Protein AF-A0A2U3KF70-F1 (afdb_monomer_lite)

Foldseek 3Di:
DPPDPCPVVWPKDQPDPVVQKIWTDPDPFKIWIWHCDPPDTGTDDIDTDPDD

Radius of gyration: 11.67 Å; chains: 1; bounding box: 32×23×31 Å

Secondary structure (DSSP, 8-state):
-------TTS--EEEEGGGTEEEEEEETTEEEEEEEETTEEEEEEEEE----

pLDDT: mean 74.44, std 13.21, range [38.84, 88.31]

Structure (mmCIF, N/CA/C/O backbone):
data_AF-A0A2U3KF70-F1
#
_entry.id   AF-A0A2U3KF70-F1
#
loop_
_atom_site.group_PDB
_atom_site.id
_atom_site.type_symbol
_atom_site.label_atom_id
_atom_site.label_alt_id
_atom_site.label_comp_id
_atom_site.label_asym_id
_atom_site.label_entity_id
_atom_site.label_seq_id
_atom_site.pdbx_PDB_ins_code
_atom_site.Cartn_x
_atom_site.Cartn_y
_atom_site.Cartn_z
_atom_site.occupancy
_atom_site.B_iso_or_equiv
_atom_site.auth_seq_id
_atom_site.auth_comp_id
_atom_site.auth_asym_id
_atom_site.auth_atom_id
_atom_site.pdbx_PDB_model_num
ATOM 1 N N . MET A 1 1 ? -10.752 -5.290 20.712 1.00 38.84 1 MET A N 1
ATOM 2 C CA . MET A 1 1 ? -10.087 -6.359 19.940 1.00 38.84 1 MET A CA 1
ATOM 3 C C . MET A 1 1 ? -9.660 -5.696 18.643 1.00 38.84 1 MET A C 1
ATOM 5 O O . MET A 1 1 ? -10.533 -5.296 17.895 1.00 38.84 1 MET A O 1
ATOM 9 N N . LEU A 1 2 ? -8.373 -5.387 18.472 1.00 41.47 2 LEU A N 1
ATOM 10 C CA . LEU A 1 2 ? -7.877 -4.647 17.306 1.00 41.47 2 LEU A CA 1
ATOM 11 C C . LEU A 1 2 ? -7.823 -5.645 16.143 1.00 41.47 2 LEU A C 1
ATOM 13 O O . LEU A 1 2 ? -6.905 -6.460 16.063 1.00 41.47 2 LEU A O 1
ATOM 17 N N . GLU A 1 3 ? -8.894 -5.699 15.357 1.00 46.44 3 GLU A N 1
ATOM 18 C CA . GLU A 1 3 ? -9.054 -6.701 14.311 1.00 46.44 3 GLU A CA 1
ATOM 19 C C . GLU A 1 3 ? -8.016 -6.456 13.221 1.00 46.44 3 GLU A C 1
ATOM 21 O O . GLU A 1 3 ? -7.926 -5.395 12.611 1.00 46.44 3 GLU A O 1
ATOM 26 N N . ASN A 1 4 ? -7.149 -7.450 13.085 1.00 51.12 4 ASN A N 1
ATOM 27 C CA . ASN A 1 4 ? -6.023 -7.509 12.181 1.00 51.12 4 ASN A CA 1
ATOM 28 C C . ASN A 1 4 ? -6.396 -7.056 10.757 1.00 51.12 4 ASN A C 1
ATOM 30 O O . ASN A 1 4 ? -6.772 -7.874 9.924 1.00 51.12 4 ASN A O 1
ATOM 34 N N . LEU A 1 5 ? -6.124 -5.788 10.430 1.00 56.53 5 LEU A N 1
ATOM 35 C CA . LEU A 1 5 ? -5.989 -5.306 9.044 1.00 56.53 5 LEU A CA 1
ATOM 36 C C . LEU A 1 5 ? -4.840 -5.997 8.283 1.00 56.53 5 LEU A C 1
ATOM 38 O O . LEU A 1 5 ? -4.621 -5.769 7.094 1.00 56.53 5 LEU A O 1
ATOM 42 N N . HIS A 1 6 ? -4.109 -6.884 8.959 1.00 59.00 6 HIS A N 1
ATOM 43 C CA . HIS A 1 6 ? -3.225 -7.859 8.350 1.00 59.00 6 HIS A CA 1
ATOM 44 C C . HIS A 1 6 ? -4.047 -8.977 7.706 1.00 59.00 6 HIS A C 1
ATOM 46 O O . HIS A 1 6 ? -4.192 -10.060 8.268 1.00 59.00 6 HIS A O 1
ATOM 52 N N . HIS A 1 7 ? -4.534 -8.744 6.488 1.00 52.34 7 HIS A N 1
ATOM 53 C CA . HIS A 1 7 ? -4.898 -9.846 5.606 1.00 52.34 7 HIS A CA 1
ATOM 54 C C . HIS A 1 7 ? -3.660 -10.762 5.464 1.00 52.34 7 HIS A C 1
ATOM 56 O O . HIS A 1 7 ? -2.655 -10.325 4.899 1.00 52.34 7 HIS A O 1
ATOM 62 N N . PRO A 1 8 ? -3.673 -12.018 5.953 1.00 57.66 8 PRO A N 1
ATOM 63 C CA . PRO A 1 8 ? -2.461 -12.838 6.114 1.00 57.66 8 PRO A CA 1
ATOM 64 C C . PRO A 1 8 ? -1.753 -13.170 4.790 1.00 57.66 8 PRO A C 1
ATOM 66 O O . PRO A 1 8 ? -0.561 -13.473 4.768 1.00 57.66 8 PRO A O 1
ATOM 69 N N . SER A 1 9 ? -2.469 -13.079 3.669 1.00 58.25 9 SER A N 1
ATOM 70 C CA . SER A 1 9 ? -1.923 -13.259 2.317 1.00 58.25 9 SER A CA 1
ATOM 71 C C . SER A 1 9 ? -1.129 -12.050 1.812 1.00 58.25 9 SER A C 1
ATOM 73 O O . SER A 1 9 ? -0.264 -12.197 0.949 1.00 58.25 9 SER A O 1
ATOM 75 N N . LEU A 1 10 ? -1.399 -10.858 2.348 1.00 64.56 10 LEU A N 1
ATOM 76 C CA . LEU A 1 10 ? -0.690 -9.639 2.003 1.00 64.56 10 LEU A CA 1
ATOM 77 C C . LEU A 1 10 ? 0.437 -9.482 3.022 1.00 64.56 10 LEU A C 1
ATOM 79 O O . LEU A 1 10 ? 0.212 -9.147 4.183 1.00 64.56 10 LEU A O 1
ATOM 83 N N . ARG A 1 11 ? 1.683 -9.712 2.598 1.00 66.00 11 ARG A N 1
ATOM 84 C CA . ARG A 1 11 ? 2.873 -9.357 3.393 1.00 66.00 11 ARG A CA 1
ATOM 85 C C . ARG A 1 11 ? 3.048 -7.834 3.422 1.00 66.00 11 ARG A C 1
ATOM 87 O O . ARG A 1 11 ? 4.060 -7.310 2.958 1.00 66.00 11 ARG A O 1
ATOM 94 N N . ALA A 1 12 ? 2.021 -7.133 3.888 1.00 70.56 12 ALA A N 1
ATOM 95 C CA . ALA A 1 12 ? 1.979 -5.695 4.007 1.00 70.56 12 ALA A CA 1
ATOM 96 C C . ALA A 1 12 ? 2.696 -5.272 5.288 1.00 70.56 12 ALA A C 1
ATOM 98 O O . ALA A 1 12 ? 2.506 -5.858 6.355 1.00 70.56 12 ALA A O 1
ATOM 99 N N . LYS A 1 13 ? 3.530 -4.246 5.171 1.00 77.62 13 LYS A N 1
ATOM 100 C CA . LYS A 1 13 ? 4.189 -3.591 6.295 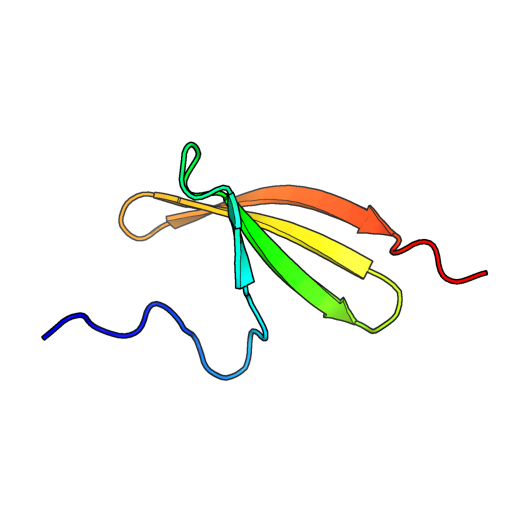1.00 77.62 13 LYS A CA 1
ATOM 101 C C . LYS A 1 13 ? 3.789 -2.121 6.285 1.00 77.62 13 LYS A C 1
ATOM 103 O O . LYS A 1 13 ? 3.831 -1.488 5.228 1.00 77.62 13 LYS A O 1
ATOM 108 N N . LYS A 1 14 ? 3.444 -1.572 7.452 1.00 75.94 14 LYS A N 1
ATOM 109 C CA . LYS A 1 14 ? 3.270 -0.126 7.615 1.00 75.94 14 LYS A CA 1
ATOM 110 C C . LYS A 1 14 ? 4.616 0.541 7.321 1.00 75.94 14 LYS A C 1
ATOM 112 O O . LYS A 1 14 ? 5.617 0.255 7.978 1.00 75.94 14 LYS A O 1
ATOM 117 N N . TYR A 1 15 ? 4.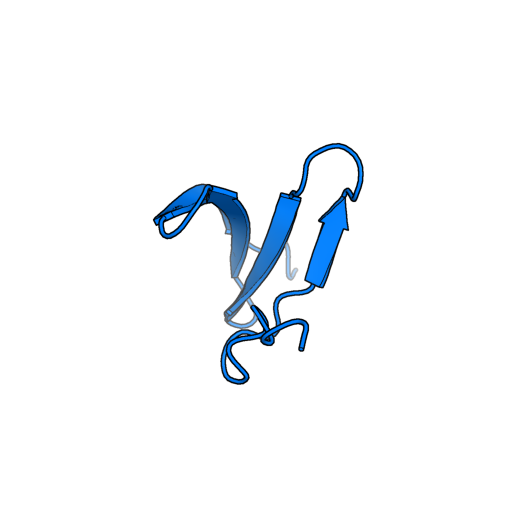667 1.309 6.240 1.00 72.00 15 TYR A N 1
ATOM 118 C CA . TYR A 1 15 ? 5.888 1.935 5.736 1.00 72.00 15 TYR A CA 1
ATOM 119 C C . TYR A 1 15 ? 6.124 3.285 6.408 1.00 72.00 15 TYR A C 1
ATOM 121 O O . TYR A 1 15 ? 7.265 3.622 6.712 1.00 72.00 15 TYR A O 1
ATOM 129 N N . ASN A 1 16 ? 5.050 4.035 6.664 1.00 71.69 16 ASN A N 1
ATOM 130 C CA . ASN A 1 16 ? 5.112 5.313 7.356 1.00 71.69 16 ASN A CA 1
ATOM 131 C C . ASN A 1 16 ? 3.920 5.452 8.312 1.00 71.69 16 ASN A C 1
ATOM 133 O O . ASN A 1 16 ? 2.767 5.418 7.883 1.00 71.69 16 ASN A O 1
ATOM 137 N N . GLU A 1 17 ? 4.207 5.596 9.605 1.00 65.81 17 GLU A N 1
ATOM 138 C CA . GLU A 1 17 ? 3.196 5.752 10.654 1.00 65.81 17 GLU A CA 1
ATOM 139 C C . GLU A 1 17 ? 2.532 7.128 10.651 1.00 65.81 17 GLU A C 1
ATOM 141 O O . GLU A 1 17 ? 1.368 7.219 11.013 1.00 65.81 17 GLU A O 1
ATOM 146 N N . ALA A 1 18 ? 3.225 8.173 10.187 1.00 72.19 18 ALA A N 1
ATOM 147 C CA . ALA A 1 18 ? 2.698 9.538 10.159 1.00 72.19 18 ALA A CA 1
ATOM 148 C C . ALA A 1 18 ? 1.703 9.792 9.012 1.00 72.19 1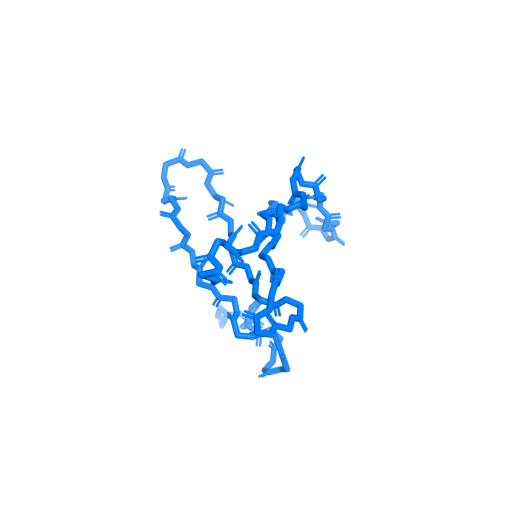8 ALA A C 1
ATOM 150 O O . ALA A 1 18 ? 1.023 10.809 9.006 1.00 72.19 18 ALA A O 1
ATOM 151 N N . THR A 1 19 ? 1.651 8.902 8.017 1.00 71.56 19 THR A N 1
ATOM 152 C CA . THR A 1 19 ? 0.777 9.020 6.830 1.00 71.56 19 THR A CA 1
ATOM 153 C C . THR A 1 19 ? -0.094 7.786 6.612 1.00 71.56 19 THR A C 1
ATOM 155 O O . THR A 1 19 ? -0.646 7.624 5.530 1.00 71.56 19 THR A O 1
ATOM 158 N N . ASP A 1 20 ? -0.157 6.879 7.596 1.00 77.25 20 ASP A N 1
ATOM 159 C CA . ASP A 1 20 ? -0.863 5.593 7.495 1.00 77.25 20 ASP A CA 1
ATOM 160 C C . ASP A 1 20 ? -0.589 4.836 6.185 1.00 77.25 20 ASP A C 1
ATOM 162 O O . ASP A 1 20 ? -1.430 4.117 5.646 1.00 77.25 20 ASP A O 1
ATOM 166 N N . ARG A 1 21 ? 0.635 4.986 5.663 1.00 82.56 21 ARG A N 1
ATOM 167 C CA . ARG A 1 21 ? 1.022 4.446 4.363 1.00 82.56 21 ARG A CA 1
ATOM 168 C C . ARG A 1 21 ? 1.527 3.026 4.534 1.00 82.56 21 ARG A C 1
ATOM 170 O O . ARG A 1 21 ? 2.512 2.773 5.235 1.00 82.56 21 ARG A O 1
ATOM 177 N N . TRP A 1 22 ? 0.896 2.106 3.828 1.00 85.69 22 TRP A N 1
ATOM 178 C CA . TRP A 1 22 ? 1.242 0.695 3.790 1.00 85.69 22 TRP A CA 1
ATOM 179 C C . TRP A 1 22 ? 2.015 0.382 2.519 1.00 85.69 22 TRP A C 1
ATOM 181 O O . TRP A 1 22 ? 1.801 0.987 1.471 1.00 85.69 22 TRP A O 1
ATOM 191 N N . GLN A 1 23 ? 2.938 -0.569 2.617 1.00 84.31 23 GLN A N 1
ATOM 192 C CA . GLN A 1 23 ? 3.630 -1.143 1.472 1.00 84.31 23 GLN A CA 1
ATOM 193 C C . GLN A 1 23 ? 3.388 -2.646 1.450 1.00 84.31 23 GLN A C 1
ATOM 195 O O . GLN A 1 23 ? 3.578 -3.316 2.465 1.00 84.31 23 GLN A O 1
ATOM 200 N N . ALA A 1 24 ? 3.067 -3.187 0.279 1.00 84.50 24 ALA A N 1
ATOM 201 C CA . ALA A 1 24 ? 2.998 -4.623 0.050 1.00 84.50 24 ALA A CA 1
ATOM 202 C C . ALA A 1 24 ? 3.696 -5.018 -1.257 1.00 84.50 24 ALA A C 1
ATOM 204 O O . ALA A 1 24 ? 3.868 -4.223 -2.184 1.00 84.50 24 ALA A O 1
ATOM 205 N N . GLY A 1 25 ? 4.149 -6.268 -1.311 1.00 84.12 25 GLY A N 1
ATOM 206 C CA . GLY A 1 25 ? 4.676 -6.869 -2.532 1.00 84.12 25 GLY A CA 1
ATOM 207 C C . GLY A 1 25 ? 3.565 -7.594 -3.279 1.00 84.12 25 GLY A C 1
ATOM 208 O O . GLY A 1 25 ? 2.927 -8.466 -2.695 1.00 84.12 25 GLY A O 1
ATOM 209 N N . VAL A 1 26 ? 3.370 -7.276 -4.562 1.00 77.38 26 VAL A N 1
ATOM 210 C CA . VAL A 1 26 ? 2.511 -8.087 -5.449 1.00 77.38 26 VAL A CA 1
ATOM 211 C C . VAL A 1 26 ? 3.260 -9.362 -5.843 1.00 77.38 26 VAL A C 1
ATOM 213 O O . VAL A 1 26 ? 2.724 -10.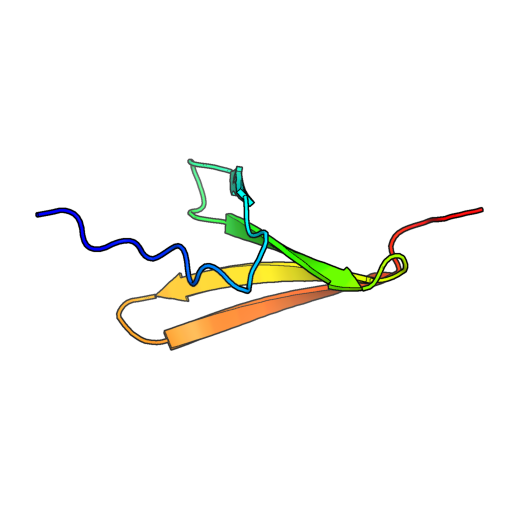464 -5.821 1.00 77.38 26 VAL A O 1
ATOM 216 N N . ASN A 1 27 ? 4.542 -9.211 -6.183 1.00 77.94 27 ASN A N 1
ATOM 217 C CA . ASN A 1 27 ? 5.464 -10.288 -6.535 1.00 77.94 27 ASN A CA 1
ATOM 218 C C . ASN A 1 27 ? 6.920 -9.831 -6.268 1.00 77.94 27 ASN A C 1
ATOM 220 O O . ASN A 1 27 ? 7.155 -8.743 -5.745 1.00 77.94 27 ASN A O 1
ATOM 224 N N . ARG A 1 28 ? 7.932 -10.645 -6.615 1.00 75.19 28 ARG A N 1
ATOM 225 C CA . ARG A 1 28 ? 9.362 -10.307 -6.393 1.00 75.19 28 ARG A CA 1
ATOM 226 C C . ARG A 1 28 ? 9.850 -9.055 -7.141 1.00 75.19 28 ARG A C 1
ATOM 228 O O . ARG A 1 28 ? 10.916 -8.543 -6.787 1.00 75.19 28 ARG A O 1
ATOM 235 N N . SER A 1 29 ? 9.103 -8.600 -8.141 1.00 78.75 29 SER A N 1
ATOM 236 C CA . SER A 1 29 ? 9.476 -7.531 -9.069 1.00 78.75 29 SER A CA 1
ATOM 237 C C . SER A 1 29 ? 8.598 -6.289 -8.939 1.00 78.75 29 SER A C 1
ATOM 239 O O . SER A 1 29 ? 8.857 -5.317 -9.631 1.00 78.75 29 SER A O 1
ATOM 241 N N . TRP A 1 30 ? 7.587 -6.288 -8.066 1.00 84.19 30 TRP A N 1
ATOM 242 C CA . TRP A 1 30 ? 6.619 -5.196 -7.957 1.00 84.19 30 TRP A CA 1
ATOM 243 C C . TRP A 1 30 ? 6.257 -4.917 -6.500 1.00 84.19 30 TRP A C 1
ATOM 245 O O . TRP A 1 30 ? 5.915 -5.828 -5.738 1.00 84.19 30 TRP A O 1
ATOM 255 N N . ARG A 1 31 ? 6.306 -3.637 -6.126 1.00 86.25 31 ARG A N 1
ATOM 256 C CA . ARG A 1 31 ? 5.816 -3.121 -4.846 1.00 86.25 31 ARG A CA 1
ATOM 257 C C . ARG A 1 31 ? 4.675 -2.155 -5.107 1.00 86.25 31 ARG A C 1
ATOM 259 O O . ARG A 1 31 ? 4.726 -1.386 -6.060 1.00 86.25 31 ARG A O 1
ATOM 266 N N . PHE A 1 32 ? 3.690 -2.158 -4.226 1.00 87.25 32 PHE A N 1
ATOM 267 C CA . PHE A 1 32 ? 2.660 -1.136 -4.224 1.00 87.25 32 PHE A CA 1
ATOM 268 C C . PHE A 1 32 ? 2.538 -0.498 -2.851 1.00 87.25 32 PHE A C 1
ATOM 270 O O . PHE A 1 32 ? 2.847 -1.116 -1.825 1.00 87.25 32 PHE A O 1
ATOM 277 N N . TYR A 1 33 ? 2.112 0.755 -2.863 1.00 87.38 33 TYR A N 1
ATOM 278 C CA . TYR A 1 33 ? 1.775 1.517 -1.681 1.00 87.38 33 TYR A CA 1
ATOM 279 C C . TYR A 1 33 ? 0.284 1.783 -1.671 1.00 87.38 33 TYR A C 1
ATOM 281 O O . TYR A 1 33 ? -0.301 2.087 -2.710 1.00 87.38 33 TYR A O 1
ATOM 289 N N . PHE A 1 34 ? -0.312 1.690 -0.495 1.00 87.69 34 PHE A N 1
ATOM 290 C CA . PHE A 1 34 ? -1.728 1.940 -0.316 1.00 87.69 34 PHE A CA 1
ATOM 291 C C . PHE A 1 34 ? -1.997 2.532 1.063 1.00 87.69 34 PHE A C 1
ATOM 293 O O . PHE A 1 34 ? -1.190 2.376 1.983 1.00 87.69 34 PHE A O 1
ATOM 300 N N . THR A 1 35 ? -3.121 3.213 1.195 1.00 88.19 35 THR A N 1
ATOM 301 C CA . THR A 1 35 ? -3.710 3.597 2.478 1.00 88.19 35 THR A CA 1
ATOM 302 C C . THR A 1 35 ? -5.004 2.821 2.663 1.00 88.19 35 THR A C 1
ATOM 304 O O . THR A 1 35 ? -5.570 2.280 1.708 1.00 88.19 35 THR A O 1
ATOM 307 N N . ILE A 1 36 ? -5.418 2.689 3.917 1.00 82.69 36 ILE A N 1
ATOM 308 C CA . ILE A 1 36 ? -6.697 2.082 4.262 1.00 82.69 36 ILE A CA 1
ATOM 309 C C . ILE A 1 36 ? -7.506 3.193 4.905 1.00 82.69 36 ILE A C 1
ATOM 311 O O . ILE A 1 36 ? -7.128 3.691 5.964 1.00 82.69 36 ILE A O 1
ATOM 315 N N . GLU A 1 37 ? -8.552 3.615 4.210 1.00 85.88 37 GLU A N 1
ATOM 316 C CA . GLU A 1 37 ? -9.448 4.684 4.635 1.00 85.88 37 GLU A CA 1
ATOM 317 C C . GLU A 1 37 ? -10.819 4.055 4.872 1.00 85.88 37 GLU A C 1
ATOM 319 O O . GLU A 1 37 ? -11.444 3.549 3.937 1.00 85.88 37 GLU A O 1
ATOM 324 N N . ASP A 1 38 ? -11.234 4.015 6.141 1.00 81.69 38 ASP A N 1
ATOM 325 C CA . ASP A 1 38 ? -12.415 3.292 6.622 1.00 81.69 38 ASP A CA 1
ATOM 326 C C . ASP A 1 38 ? -12.408 1.810 6.197 1.00 81.69 38 ASP A C 1
ATOM 328 O O . ASP A 1 38 ? -11.695 1.002 6.791 1.00 81.69 38 ASP A O 1
ATOM 332 N N . ASP A 1 39 ? -13.168 1.464 5.156 1.00 80.38 39 ASP A N 1
ATOM 333 C CA . ASP A 1 39 ? -13.292 0.107 4.599 1.00 80.38 39 ASP A CA 1
ATOM 334 C C . ASP A 1 39 ? -12.820 0.036 3.130 1.00 80.38 39 ASP A C 1
ATOM 336 O O . ASP A 1 39 ? -13.139 -0.883 2.376 1.00 80.38 39 ASP A O 1
ATOM 340 N N . THR A 1 40 ? -12.075 1.052 2.683 1.00 80.19 40 THR A N 1
ATOM 341 C CA . THR A 1 40 ? -11.589 1.174 1.306 1.00 80.19 40 THR A CA 1
ATOM 342 C C . THR A 1 40 ? -10.068 1.137 1.249 1.00 80.19 40 THR A C 1
ATOM 344 O O . THR A 1 40 ? -9.361 1.850 1.961 1.00 80.19 40 THR A O 1
ATOM 347 N N . TYR A 1 41 ? -9.547 0.324 0.331 1.00 84.12 41 TYR A N 1
ATOM 348 C CA . TYR A 1 41 ? -8.131 0.313 -0.016 1.00 84.12 41 TYR A CA 1
ATOM 349 C C . TYR A 1 41 ? -7.861 1.328 -1.126 1.00 84.12 41 TYR A C 1
ATOM 351 O O . TYR A 1 41 ? -8.281 1.136 -2.269 1.00 84.12 41 TYR A O 1
ATOM 359 N N . VAL A 1 42 ? -7.112 2.383 -0.810 1.00 87.00 42 VAL A N 1
ATOM 360 C CA . VAL A 1 42 ? -6.686 3.386 -1.790 1.00 87.00 42 VAL A CA 1
ATOM 361 C C . VAL A 1 42 ? -5.274 3.049 -2.246 1.00 87.00 42 VAL A C 1
ATOM 363 O O . VAL A 1 42 ? -4.313 3.158 -1.486 1.00 87.00 42 VAL A O 1
ATOM 366 N N . ILE A 1 43 ? -5.131 2.620 -3.499 1.00 87.25 43 ILE A N 1
ATOM 367 C CA . ILE A 1 43 ? -3.816 2.354 -4.090 1.00 87.25 43 ILE A CA 1
ATOM 368 C C . ILE A 1 43 ? -3.196 3.689 -4.495 1.00 87.25 43 ILE A C 1
ATOM 370 O O . ILE A 1 43 ? -3.727 4.389 -5.350 1.00 87.25 43 ILE A O 1
ATOM 374 N N . LEU A 1 44 ? -2.058 4.019 -3.888 1.00 88.31 44 LEU A N 1
ATOM 375 C CA . LEU A 1 44 ? -1.333 5.258 -4.161 1.00 88.31 44 LEU A CA 1
ATOM 376 C C . LEU A 1 44 ? -0.380 5.093 -5.341 1.00 88.31 44 LEU A C 1
ATOM 378 O O . LEU A 1 44 ? -0.380 5.893 -6.265 1.00 88.31 44 LEU A O 1
ATOM 382 N N . ASP A 1 45 ? 0.438 4.042 -5.302 1.00 88.25 45 ASP A N 1
ATOM 383 C CA . ASP A 1 45 ? 1.517 3.838 -6.263 1.00 88.25 45 ASP A CA 1
ATOM 384 C C . ASP A 1 45 ? 1.750 2.350 -6.493 1.00 88.25 45 ASP A C 1
ATOM 386 O O . ASP A 1 45 ? 1.781 1.566 -5.542 1.00 88.25 45 ASP A O 1
ATOM 390 N N . ILE A 1 46 ? 2.015 1.972 -7.743 1.00 87.94 46 ILE A N 1
ATOM 391 C CA . ILE A 1 46 ? 2.491 0.640 -8.116 1.00 87.94 46 ILE A CA 1
ATOM 392 C C . ILE A 1 46 ? 3.801 0.833 -8.865 1.00 87.94 46 ILE A C 1
ATOM 394 O O . ILE A 1 46 ? 3.821 1.337 -9.984 1.00 87.94 46 ILE A O 1
ATOM 398 N N . ILE A 1 47 ? 4.903 0.437 -8.238 1.00 87.88 47 ILE A N 1
ATOM 399 C CA . ILE A 1 47 ? 6.239 0.632 -8.789 1.00 87.88 47 ILE A CA 1
ATOM 400 C C . ILE A 1 47 ? 6.938 -0.711 -9.004 1.00 87.88 47 ILE A C 1
ATOM 402 O O . ILE A 1 47 ? 6.815 -1.626 -8.173 1.00 87.88 47 ILE A O 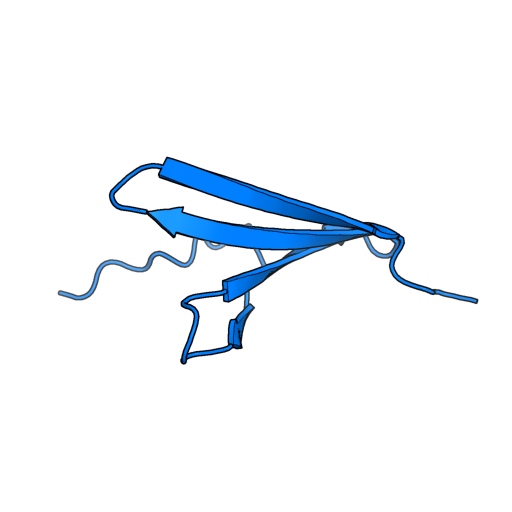1
ATOM 406 N N . PRO A 1 48 ? 7.714 -0.854 -10.090 1.00 85.88 48 PRO A N 1
ATOM 407 C CA . PRO A 1 48 ? 8.610 -1.986 -10.212 1.00 85.88 48 PRO A CA 1
ATOM 408 C C . PRO A 1 48 ? 9.612 -1.936 -9.055 1.00 85.88 48 PRO A C 1
ATOM 410 O O . PRO A 1 48 ? 10.209 -0.903 -8.749 1.00 85.88 48 PRO A O 1
ATOM 413 N N . HIS A 1 49 ? 9.782 -3.064 -8.373 1.00 74.75 49 HIS A N 1
ATOM 414 C CA . HIS A 1 49 ? 10.861 -3.232 -7.420 1.00 74.75 49 HIS A CA 1
ATOM 415 C C . HIS A 1 49 ? 12.164 -3.306 -8.217 1.00 74.75 49 HIS A C 1
ATOM 417 O O . HIS A 1 49 ? 12.294 -4.226 -9.029 1.00 74.75 49 HIS A O 1
ATOM 423 N N . PRO A 1 50 ? 13.127 -2.394 -7.999 1.00 69.38 50 PRO A N 1
ATOM 424 C CA . PRO A 1 50 ? 14.388 -2.417 -8.721 1.00 69.38 50 PRO A CA 1
ATOM 425 C C . PRO A 1 50 ? 15.164 -3.664 -8.298 1.00 69.38 50 PRO A C 1
ATOM 427 O O . PRO A 1 50 ? 15.876 -3.689 -7.295 1.00 69.38 50 PRO A O 1
ATOM 430 N N . LYS A 1 51 ? 14.977 -4.751 -9.041 1.00 62.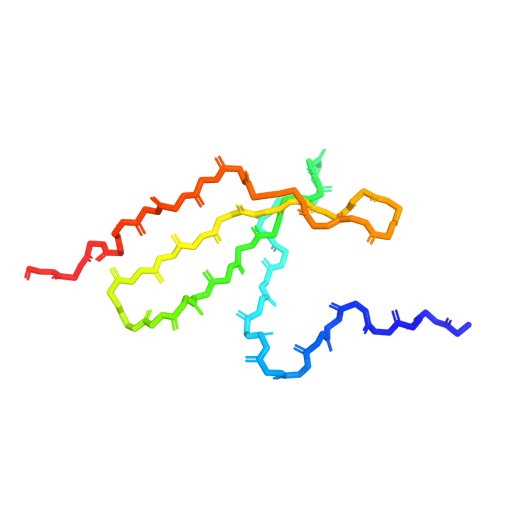88 51 LYS A N 1
ATOM 431 C CA . LYS A 1 51 ? 15.802 -5.943 -8.957 1.00 62.88 51 LYS A CA 1
ATOM 432 C C . LYS A 1 51 ? 16.569 -6.012 -10.266 1.00 62.88 51 LYS A C 1
ATOM 434 O O . LYS A 1 51 ? 15.981 -6.418 -11.253 1.00 62.88 51 LYS A O 1
ATOM 439 N N . ARG A 1 52 ? 17.825 -5.558 -10.169 1.00 58.19 52 ARG A N 1
ATOM 440 C CA . ARG A 1 52 ? 18.948 -5.669 -11.115 1.00 58.19 52 ARG A CA 1
ATOM 441 C C . ARG A 1 52 ? 18.597 -5.710 -12.597 1.00 58.19 52 ARG A C 1
ATOM 443 O O . ARG A 1 52 ? 18.099 -6.759 -13.049 1.00 58.19 52 ARG A O 1
#

Sequence (52 aa):
MLENLHHPSLRAKKYNEATDRWQAGVNRSWRFYFTIEDDTYVILDIIPHPKR